Protein AF-A0A4Y2QDZ5-F1 (afdb_monomer)

Nearest PDB structures (foldseek):
  8p2d-assembly1_B  TM=3.652E-01  e=9.705E+00  Segatella copri
  7xkg-assembly2_D  TM=2.250E-01  e=6.523E+00  Roseiflexus castenholzii DSM 13941

Structure (mmCIF, N/CA/C/O backbone):
data_AF-A0A4Y2QDZ5-F1
#
_entry.id   AF-A0A4Y2QDZ5-F1
#
loop_
_atom_site.group_PDB
_atom_site.id
_atom_site.type_symbol
_atom_site.label_atom_id
_atom_site.label_alt_id
_atom_site.label_comp_id
_atom_site.label_asym_id
_atom_site.label_entity_id
_atom_site.label_seq_id
_atom_site.pdbx_PDB_ins_code
_atom_site.Cartn_x
_atom_site.Cartn_y
_atom_site.Cartn_z
_atom_site.occupancy
_atom_site.B_iso_or_equiv
_atom_site.auth_seq_id
_atom_site.auth_comp_id
_atom_site.auth_asym_id
_atom_site.auth_atom_id
_atom_site.pdbx_PDB_model_num
ATOM 1 N N . VAL A 1 1 ? -7.523 -2.047 4.545 1.00 93.38 1 VAL A N 1
ATOM 2 C CA . VAL A 1 1 ? -6.115 -2.295 4.142 1.00 93.38 1 VAL A CA 1
ATOM 3 C C . VAL A 1 1 ? -5.297 -1.047 4.424 1.00 93.38 1 VAL A C 1
ATOM 5 O O . VAL A 1 1 ? -5.793 0.049 4.174 1.00 93.38 1 VAL A O 1
ATOM 8 N N . VAL A 1 2 ? -4.091 -1.194 4.970 1.00 94.00 2 VAL A N 1
ATOM 9 C CA . VAL A 1 2 ? -3.155 -0.083 5.196 1.00 94.00 2 VAL A CA 1
ATOM 10 C C . VAL A 1 2 ? -1.865 -0.399 4.446 1.00 94.00 2 VAL A C 1
ATOM 12 O O . VAL A 1 2 ? -1.368 -1.513 4.558 1.00 94.00 2 VAL A O 1
ATOM 15 N N . PHE A 1 3 ? -1.373 0.549 3.652 1.00 93.50 3 PHE A N 1
ATOM 16 C CA . PHE A 1 3 ? -0.113 0.422 2.919 1.00 93.50 3 PHE A CA 1
ATOM 17 C C . PHE A 1 3 ? 0.989 1.271 3.548 1.00 93.50 3 PHE A C 1
ATOM 19 O O . PHE A 1 3 ? 0.711 2.347 4.083 1.00 93.50 3 PHE A O 1
ATOM 26 N N . ASP A 1 4 ? 2.233 0.827 3.388 1.00 89.81 4 ASP A N 1
ATOM 27 C CA . ASP A 1 4 ? 3.414 1.649 3.638 1.00 89.81 4 ASP A CA 1
ATOM 28 C C . ASP A 1 4 ? 3.479 2.865 2.710 1.00 89.81 4 ASP A C 1
ATOM 30 O O . ASP A 1 4 ? 2.911 2.905 1.606 1.00 89.81 4 ASP A O 1
ATOM 34 N N . GLY A 1 5 ? 4.232 3.857 3.166 1.00 89.12 5 GLY A N 1
ATOM 35 C CA . GLY A 1 5 ? 4.526 5.060 2.414 1.00 89.12 5 GLY A CA 1
ATOM 36 C C . GLY A 1 5 ? 5.911 5.047 1.780 1.00 89.12 5 GLY A C 1
ATOM 37 O O . GLY A 1 5 ? 6.875 4.473 2.291 1.00 89.12 5 GLY A O 1
ATOM 38 N N . TYR A 1 6 ? 6.022 5.743 0.654 1.00 84.19 6 TYR A N 1
ATOM 39 C CA . TYR A 1 6 ? 7.280 5.958 -0.060 1.00 84.19 6 TYR A CA 1
ATOM 40 C C . TYR A 1 6 ? 7.447 7.460 -0.294 1.00 84.19 6 TYR A C 1
ATOM 42 O O . TYR A 1 6 ? 7.170 7.937 -1.395 1.00 84.19 6 TYR A O 1
ATOM 50 N N . PRO A 1 7 ? 7.822 8.221 0.752 1.00 81.12 7 PRO A N 1
ATOM 51 C CA . PRO A 1 7 ? 7.971 9.659 0.632 1.00 81.12 7 PRO A CA 1
ATOM 52 C C . PRO A 1 7 ? 9.153 9.961 -0.291 1.00 81.12 7 PR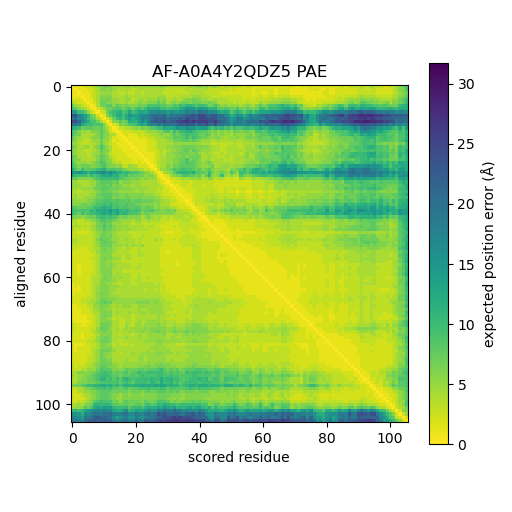O A C 1
ATOM 54 O O . PRO A 1 7 ? 10.188 9.299 -0.224 1.00 81.12 7 PRO A O 1
ATOM 57 N N . SER A 1 8 ? 8.988 10.947 -1.170 1.00 70.44 8 SER A N 1
ATOM 58 C CA . SER A 1 8 ? 10.025 11.370 -2.121 1.00 70.44 8 SER A CA 1
ATOM 59 C C . SER A 1 8 ? 11.149 12.179 -1.467 1.00 70.44 8 SER A C 1
ATOM 61 O O . SER A 1 8 ? 12.209 12.358 -2.058 1.00 70.44 8 SER A O 1
ATOM 63 N N . ASP A 1 9 ? 10.903 12.698 -0.266 1.00 65.06 9 ASP A N 1
ATOM 64 C CA . ASP A 1 9 ? 11.669 13.732 0.430 1.00 65.06 9 ASP A CA 1
ATOM 65 C C . ASP A 1 9 ? 12.232 13.257 1.779 1.00 65.06 9 ASP A C 1
ATOM 67 O O . ASP A 1 9 ? 12.464 14.056 2.689 1.00 65.06 9 ASP A O 1
ATOM 71 N N . VAL A 1 10 ? 12.502 11.957 1.929 1.00 56.69 10 VAL A N 1
ATOM 72 C CA . VAL A 1 10 ? 13.183 11.456 3.129 1.00 56.69 10 VAL A CA 1
ATOM 73 C C . VAL A 1 10 ? 14.612 11.994 3.159 1.00 56.69 10 VAL A C 1
ATOM 75 O O . VAL A 1 10 ? 15.511 11.474 2.500 1.00 56.69 10 VAL A O 1
ATOM 78 N N . ASN A 1 11 ? 14.823 13.043 3.959 1.00 56.88 11 ASN A N 1
ATOM 79 C CA . ASN A 1 11 ? 16.131 13.450 4.468 1.00 56.88 11 ASN A CA 1
ATOM 80 C C . ASN A 1 11 ? 16.813 12.199 5.046 1.00 56.88 11 ASN A C 1
ATOM 82 O O . ASN A 1 11 ? 16.472 11.750 6.138 1.00 56.88 11 ASN A O 1
ATOM 86 N N . GLY A 1 12 ? 17.711 11.598 4.261 1.00 59.34 12 GLY A N 1
ATOM 87 C CA . GLY A 1 12 ? 18.130 10.197 4.363 1.00 59.34 12 GLY A CA 1
ATOM 88 C C . GLY A 1 12 ? 18.825 9.801 5.664 1.00 59.34 12 GLY A C 1
ATOM 89 O O . GLY A 1 12 ? 20.047 9.661 5.698 1.00 59.34 12 GLY A O 1
ATOM 90 N N . LYS A 1 13 ? 18.050 9.598 6.735 1.00 64.00 13 LYS A N 1
ATOM 91 C CA . LYS A 1 13 ? 18.516 9.089 8.034 1.00 64.00 13 LYS A CA 1
ATOM 92 C C . LYS A 1 13 ? 17.504 8.153 8.716 1.00 64.00 13 LYS A C 1
ATOM 94 O O . LYS A 1 13 ? 17.444 8.125 9.940 1.00 64.00 13 LYS A O 1
ATOM 99 N N . SER A 1 14 ? 16.715 7.381 7.962 1.00 75.75 14 SER A N 1
ATOM 100 C CA . SER A 1 14 ? 15.926 6.272 8.536 1.00 75.75 14 SER A CA 1
ATOM 101 C C . SER A 1 14 ? 16.563 4.921 8.199 1.00 75.75 14 SER A C 1
ATOM 103 O O . SER A 1 14 ? 17.177 4.754 7.139 1.00 75.75 14 SER A O 1
ATOM 105 N N . THR A 1 15 ? 16.396 3.925 9.069 1.00 77.44 15 THR A N 1
ATOM 106 C CA . THR A 1 15 ? 16.815 2.538 8.790 1.00 77.44 15 THR A CA 1
ATOM 107 C C . THR A 1 15 ? 16.134 1.986 7.533 1.00 77.44 15 THR A C 1
ATOM 109 O O . THR A 1 15 ? 16.759 1.267 6.754 1.00 77.44 15 THR A O 1
ATOM 112 N N . LYS A 1 16 ? 14.887 2.400 7.268 1.00 78.38 16 LYS A N 1
ATOM 113 C CA . LYS A 1 16 ? 14.120 2.036 6.068 1.00 78.38 16 LYS A CA 1
ATOM 114 C C . LYS A 1 16 ? 14.739 2.640 4.805 1.00 78.38 16 LYS A C 1
ATOM 116 O O . LYS A 1 16 ? 14.850 1.941 3.802 1.00 78.38 16 LYS A O 1
ATOM 121 N N . SER A 1 17 ? 15.203 3.892 4.844 1.00 79.56 17 SER A N 1
ATOM 122 C CA . SER A 1 17 ? 15.887 4.525 3.706 1.00 79.56 17 SER A CA 1
ATOM 123 C C . SER A 1 17 ? 17.202 3.815 3.350 1.00 79.56 17 SER A C 1
ATOM 125 O O . SER A 1 17 ? 17.454 3.536 2.178 1.00 79.56 17 SER A O 1
ATOM 127 N N . ALA A 1 18 ? 17.990 3.412 4.355 1.00 82.69 18 ALA A N 1
ATOM 128 C CA . ALA A 1 18 ? 19.205 2.624 4.146 1.00 82.69 18 ALA A CA 1
ATOM 129 C C . ALA A 1 18 ? 18.897 1.247 3.531 1.00 82.69 18 ALA A C 1
ATOM 131 O O . ALA A 1 18 ? 19.557 0.823 2.580 1.00 82.69 18 ALA A O 1
ATOM 132 N N . GLU A 1 19 ? 17.856 0.570 4.020 1.00 82.62 19 GLU A N 1
ATOM 133 C CA . GLU A 1 19 ? 17.415 -0.721 3.486 1.00 82.62 19 GLU A CA 1
ATOM 134 C C . GLU A 1 19 ? 16.879 -0.609 2.048 1.00 82.62 19 GLU A C 1
ATOM 136 O O . GLU A 1 19 ? 17.147 -1.480 1.217 1.00 82.62 19 GLU A O 1
ATOM 141 N N . ARG A 1 20 ? 16.178 0.482 1.708 1.00 80.31 20 ARG A N 1
ATOM 142 C CA . ARG A 1 20 ? 15.728 0.765 0.332 1.00 80.31 20 ARG A CA 1
ATOM 143 C C . ARG A 1 20 ? 16.912 0.918 -0.617 1.00 80.31 20 ARG A C 1
ATOM 145 O O . ARG A 1 20 ? 16.929 0.253 -1.650 1.00 80.31 20 ARG A O 1
ATOM 152 N N . ILE A 1 21 ? 17.923 1.702 -0.237 1.00 81.50 21 ILE A N 1
ATOM 153 C CA . ILE A 1 21 ? 19.157 1.869 -1.024 1.00 81.50 21 ILE A CA 1
ATOM 154 C C . ILE A 1 21 ? 19.871 0.525 -1.192 1.00 81.50 21 ILE A C 1
ATOM 156 O O . ILE A 1 21 ? 20.272 0.171 -2.301 1.00 81.50 21 ILE A O 1
ATOM 160 N N . ARG A 1 22 ? 19.988 -0.265 -0.117 1.00 85.00 22 ARG A N 1
ATOM 161 C CA . ARG A 1 22 ? 20.603 -1.598 -0.175 1.00 85.00 22 ARG A CA 1
ATOM 162 C C . ARG A 1 22 ? 19.889 -2.506 -1.181 1.00 85.00 22 ARG A C 1
ATOM 164 O O . ARG A 1 22 ? 20.559 -3.149 -1.985 1.00 85.00 22 ARG A O 1
ATOM 171 N N . ARG A 1 23 ? 18.551 -2.549 -1.163 1.00 80.75 23 ARG A N 1
ATOM 172 C CA . ARG A 1 23 ? 17.751 -3.359 -2.104 1.00 80.75 23 ARG A CA 1
ATOM 173 C C . ARG A 1 23 ? 17.828 -2.844 -3.538 1.00 80.75 23 ARG A C 1
ATOM 175 O O . ARG A 1 23 ? 17.971 -3.659 -4.442 1.00 80.75 23 ARG A O 1
ATOM 182 N N . ALA A 1 24 ? 17.779 -1.529 -3.740 1.00 78.38 24 ALA A N 1
ATOM 183 C CA . ALA A 1 24 ? 17.913 -0.919 -5.062 1.00 78.38 24 ALA A CA 1
ATOM 184 C C . ALA A 1 24 ? 19.293 -1.196 -5.687 1.00 78.38 24 ALA A C 1
ATOM 186 O O . ALA A 1 24 ? 19.392 -1.432 -6.885 1.00 78.38 24 ALA A O 1
ATOM 187 N N . ASN A 1 25 ? 20.353 -1.236 -4.873 1.00 81.94 25 ASN A N 1
ATOM 188 C CA . ASN A 1 25 ? 21.692 -1.611 -5.335 1.00 81.94 25 ASN A CA 1
ATOM 189 C C . ASN A 1 25 ? 21.835 -3.119 -5.589 1.00 81.94 25 ASN A C 1
ATOM 191 O O . ASN A 1 25 ? 22.615 -3.523 -6.448 1.00 81.94 25 ASN A O 1
ATOM 195 N N . LEU A 1 26 ? 21.111 -3.956 -4.838 1.00 83.56 26 LEU A N 1
ATOM 196 C CA . LEU A 1 26 ? 21.143 -5.412 -5.003 1.00 83.56 26 LEU A CA 1
ATOM 197 C C . LEU A 1 26 ? 20.399 -5.866 -6.265 1.00 83.56 26 LEU A C 1
ATOM 199 O O . LEU A 1 26 ? 20.822 -6.811 -6.927 1.00 83.56 26 LEU A O 1
ATOM 203 N N . TYR A 1 27 ? 19.300 -5.193 -6.597 1.00 78.38 27 TYR A N 1
ATOM 204 C CA . TYR A 1 27 ? 18.439 -5.536 -7.719 1.00 78.38 27 TYR A CA 1
ATOM 205 C C . TYR A 1 27 ? 18.399 -4.384 -8.724 1.00 78.38 27 TYR A C 1
ATOM 207 O O . TYR A 1 27 ? 17.737 -3.372 -8.502 1.00 78.38 27 TYR A O 1
ATOM 215 N N . SER A 1 28 ? 19.064 -4.559 -9.870 1.00 74.44 28 SER A N 1
ATOM 216 C CA . SER A 1 28 ? 18.886 -3.651 -11.004 1.00 74.44 28 SER A CA 1
ATOM 217 C C . SER A 1 28 ? 17.484 -3.846 -11.580 1.00 74.44 28 SER A C 1
ATOM 219 O O . SER A 1 28 ? 17.149 -4.924 -12.071 1.00 74.44 28 SER A O 1
ATOM 221 N N . SER A 1 29 ? 16.651 -2.814 -11.480 1.00 77.94 29 SER A N 1
ATOM 222 C CA . SER A 1 29 ? 15.275 -2.832 -11.964 1.00 77.94 29 SER A CA 1
ATOM 223 C C . SER A 1 29 ? 14.945 -1.509 -12.635 1.00 77.94 29 SER A C 1
ATOM 225 O O . SER A 1 29 ? 15.301 -0.438 -12.140 1.00 77.94 29 SER A O 1
ATOM 227 N N . HIS A 1 30 ? 14.287 -1.597 -13.786 1.00 84.81 30 HIS A N 1
ATOM 228 C CA . HIS A 1 30 ? 13.860 -0.433 -14.549 1.00 84.81 30 HIS A CA 1
ATOM 229 C C . HIS A 1 30 ? 12.523 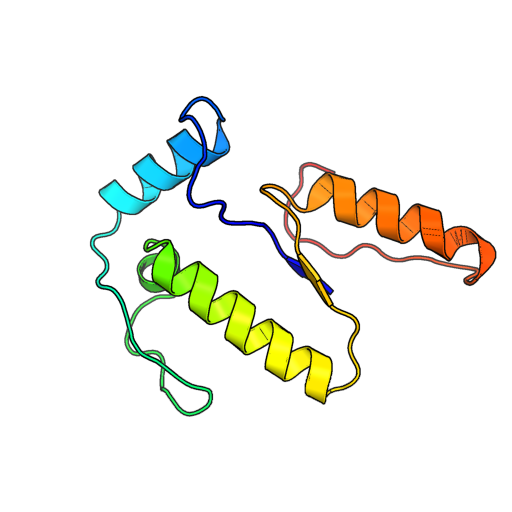0.082 -14.012 1.00 84.81 30 HIS A C 1
ATOM 231 O O . HIS A 1 30 ? 11.755 -0.653 -13.386 1.00 84.81 30 HIS A O 1
ATOM 237 N N . GLU A 1 31 ? 12.217 1.351 -14.280 1.00 89.62 31 GLU A N 1
ATOM 238 C CA . GLU A 1 31 ? 10.841 1.808 -14.125 1.00 89.62 31 GLU A CA 1
ATOM 239 C C . GLU A 1 31 ? 9.952 1.046 -15.111 1.00 89.62 31 GLU A C 1
ATOM 241 O O . GLU A 1 31 ? 10.244 0.999 -16.306 1.00 89.62 31 GLU A O 1
ATOM 246 N N . ILE A 1 32 ? 8.866 0.465 -14.608 1.00 89.62 32 ILE A N 1
ATOM 247 C CA . ILE A 1 32 ? 7.924 -0.311 -15.412 1.00 89.62 32 ILE A CA 1
ATOM 248 C C . ILE A 1 32 ? 6.605 0.443 -15.471 1.00 89.62 32 ILE A C 1
ATOM 250 O O . ILE A 1 32 ? 6.050 0.858 -14.451 1.00 89.62 32 ILE A O 1
ATOM 254 N N . ILE A 1 33 ? 6.090 0.601 -16.686 1.00 91.69 33 ILE A N 1
ATOM 255 C CA . ILE A 1 33 ? 4.747 1.115 -16.931 1.00 91.69 33 ILE A CA 1
ATOM 256 C C . ILE A 1 33 ? 3.821 -0.085 -17.091 1.00 91.69 33 ILE A C 1
ATOM 258 O O . ILE A 1 33 ? 4.001 -0.892 -17.996 1.00 91.69 33 ILE A O 1
ATOM 262 N N . PHE A 1 34 ? 2.846 -0.208 -16.198 1.00 92.25 34 PHE A N 1
ATOM 263 C CA . PHE A 1 34 ? 1.921 -1.336 -16.148 1.00 92.25 34 PHE A CA 1
ATOM 264 C C . PHE A 1 34 ? 0.510 -0.866 -15.787 1.00 92.25 34 PHE A C 1
ATOM 266 O O . PHE A 1 34 ? 0.293 0.262 -15.334 1.00 92.25 34 PHE A O 1
ATOM 273 N N . ASN A 1 35 ? -0.451 -1.754 -15.999 1.00 92.44 35 ASN A N 1
ATOM 274 C CA . ASN A 1 35 ? -1.857 -1.599 -15.649 1.00 92.44 35 ASN A CA 1
ATOM 275 C C . ASN A 1 35 ? -2.435 -2.941 -15.160 1.00 92.44 35 ASN A C 1
ATOM 277 O O . ASN A 1 35 ? -1.708 -3.922 -15.027 1.00 92.44 35 ASN A O 1
ATOM 281 N N . GLU A 1 36 ? -3.748 -2.990 -14.922 1.00 88.81 36 GLU A N 1
ATOM 282 C CA . GLU A 1 36 ? -4.455 -4.182 -14.418 1.00 88.81 36 GLU A CA 1
ATOM 283 C C . GLU A 1 36 ? -4.327 -5.421 -15.325 1.00 88.81 36 GLU A C 1
ATOM 285 O O . GLU A 1 36 ? -4.458 -6.540 -14.843 1.00 88.81 36 GLU A O 1
ATOM 290 N N . ALA A 1 37 ? -4.065 -5.239 -16.624 1.0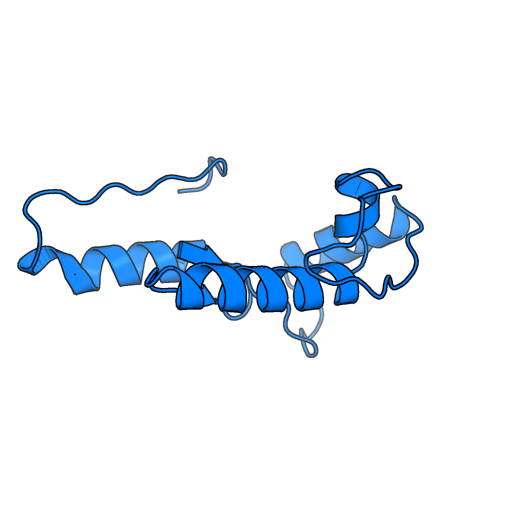0 91.69 37 ALA A N 1
ATOM 291 C CA . ALA A 1 37 ? -3.949 -6.322 -17.602 1.00 91.69 37 ALA A CA 1
ATOM 292 C C . ALA A 1 37 ? -2.494 -6.725 -17.902 1.00 91.69 37 ALA A C 1
ATOM 294 O O . ALA A 1 37 ? -2.255 -7.608 -18.724 1.00 91.69 37 ALA A O 1
ATOM 295 N N . THR A 1 38 ? -1.512 -6.063 -17.286 1.00 91.88 38 THR A N 1
ATOM 296 C CA . THR A 1 38 ? -0.096 -6.352 -17.538 1.00 91.88 38 THR A CA 1
ATOM 297 C C . THR A 1 38 ? 0.297 -7.670 -16.873 1.00 91.88 38 THR A C 1
ATOM 299 O O . THR A 1 38 ? 0.120 -7.836 -15.668 1.00 91.88 38 THR A O 1
ATOM 302 N N . CYS A 1 39 ? 0.852 -8.600 -17.651 1.00 86.06 39 CYS A N 1
ATOM 303 C CA . CYS A 1 39 ? 1.421 -9.835 -17.119 1.00 86.06 39 CYS A CA 1
ATOM 304 C C . CYS A 1 39 ? 2.787 -9.544 -16.478 1.00 86.06 39 CYS A C 1
ATOM 306 O O . CYS A 1 39 ? 3.594 -8.807 -17.045 1.00 86.06 39 CYS A O 1
ATOM 308 N N . ALA A 1 40 ? 3.052 -10.106 -15.298 1.00 82.19 40 ALA A N 1
ATOM 309 C CA . ALA A 1 40 ? 4.335 -9.934 -14.627 1.00 82.19 40 ALA A CA 1
ATOM 310 C C . ALA A 1 40 ? 5.403 -10.825 -15.285 1.00 82.19 40 ALA A C 1
ATOM 312 O O . ALA A 1 40 ? 5.400 -12.039 -15.105 1.00 82.19 40 ALA A O 1
ATOM 313 N N . GLU A 1 41 ? 6.317 -10.218 -16.042 1.00 87.31 41 GLU A N 1
ATOM 314 C CA . GLU A 1 41 ? 7.436 -10.923 -16.697 1.00 87.31 41 GLU A CA 1
ATOM 315 C C . GLU A 1 41 ? 8.708 -10.977 -15.837 1.00 87.31 41 GLU A C 1
ATOM 317 O O . GLU A 1 41 ? 9.656 -11.689 -16.163 1.00 87.31 41 GLU A O 1
ATOM 322 N N . ILE A 1 42 ? 8.736 -10.225 -14.736 1.00 88.62 42 ILE A N 1
ATOM 323 C CA . ILE A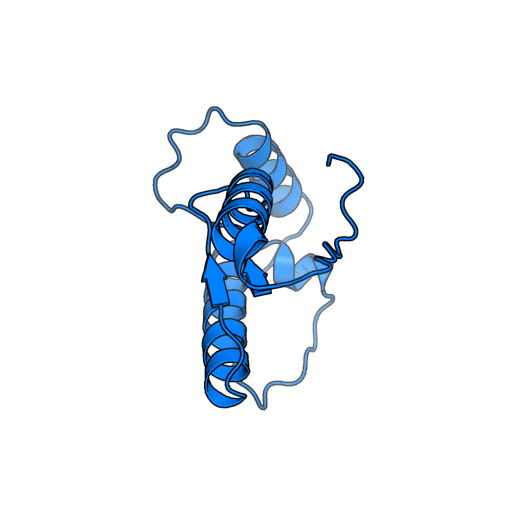 1 42 ? 9.872 -10.146 -13.816 1.00 88.62 42 ILE A CA 1
ATOM 324 C C . ILE A 1 42 ? 9.486 -10.643 -12.427 1.00 88.62 42 ILE A C 1
ATOM 326 O O . ILE A 1 42 ? 8.305 -10.676 -12.073 1.00 88.62 42 ILE A O 1
ATOM 330 N N . SER A 1 43 ? 10.487 -11.003 -11.621 1.00 89.62 43 SER A N 1
ATOM 331 C CA . SER A 1 43 ? 10.229 -11.457 -10.255 1.00 89.62 43 SER A CA 1
ATOM 332 C C . SER A 1 43 ? 9.666 -10.327 -9.387 1.00 89.62 43 SER A C 1
ATOM 334 O O . SER A 1 43 ? 9.915 -9.138 -9.624 1.00 89.62 43 SER A O 1
ATOM 336 N N . GLN A 1 44 ? 8.927 -10.700 -8.341 1.00 88.50 44 GLN A N 1
ATOM 337 C CA . GLN A 1 44 ? 8.383 -9.749 -7.374 1.00 88.50 44 GLN A CA 1
ATOM 338 C C . GLN A 1 44 ? 9.494 -8.914 -6.721 1.00 88.50 44 GLN A C 1
ATOM 340 O O . GLN A 1 44 ? 9.333 -7.708 -6.545 1.00 88.50 44 GLN A O 1
ATOM 345 N N . GLU A 1 45 ? 10.633 -9.524 -6.395 1.00 87.81 45 GLU A N 1
ATOM 346 C CA . GLU A 1 45 ? 11.777 -8.859 -5.762 1.00 87.81 45 GLU A CA 1
ATOM 347 C C . GLU A 1 45 ? 12.380 -7.802 -6.684 1.00 87.81 45 GLU A C 1
ATOM 349 O O . GLU A 1 45 ? 12.651 -6.688 -6.238 1.00 87.81 45 GLU A O 1
ATOM 354 N N . GLN A 1 46 ? 12.540 -8.122 -7.973 1.00 88.50 46 GLN A N 1
ATOM 355 C CA . GLN A 1 46 ? 13.026 -7.170 -8.970 1.00 88.50 46 GLN A CA 1
ATOM 356 C C . GLN A 1 46 ? 12.024 -6.034 -9.177 1.00 88.50 46 GLN A C 1
ATOM 358 O O . GLN A 1 46 ? 12.404 -4.863 -9.203 1.00 88.50 46 GLN A O 1
ATOM 363 N N . PHE A 1 47 ?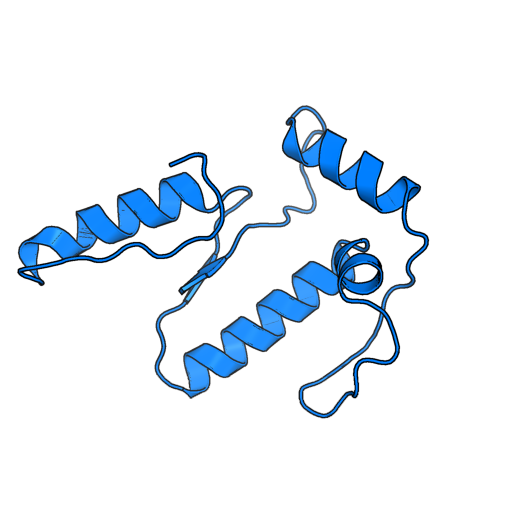 10.732 -6.343 -9.280 1.00 90.06 47 PHE A N 1
ATOM 364 C CA . PHE A 1 47 ? 9.697 -5.330 -9.468 1.00 90.06 47 PHE A CA 1
ATOM 365 C C . PHE A 1 47 ? 9.634 -4.364 -8.279 1.00 90.06 47 PHE A C 1
ATOM 367 O O . PHE A 1 47 ? 9.686 -3.144 -8.452 1.00 90.06 47 PHE A O 1
ATOM 374 N N . LEU A 1 48 ? 9.605 -4.921 -7.066 1.00 88.50 48 LEU A N 1
ATOM 375 C CA . LEU A 1 48 ? 9.587 -4.192 -5.802 1.00 88.50 48 LEU A CA 1
ATOM 376 C C . LEU A 1 48 ? 10.982 -3.711 -5.372 1.00 88.50 48 LEU A C 1
ATOM 378 O O . LEU A 1 48 ? 11.141 -3.259 -4.245 1.00 88.50 48 LEU A O 1
ATOM 382 N N . ALA A 1 49 ? 12.017 -3.776 -6.202 1.00 87.00 49 ALA A N 1
ATOM 383 C CA . ALA A 1 49 ? 13.277 -3.103 -5.890 1.00 87.00 49 ALA A CA 1
ATOM 384 C C . ALA A 1 49 ? 13.219 -1.609 -6.229 1.00 87.00 49 ALA A C 1
ATOM 386 O O . ALA A 1 49 ? 13.839 -0.792 -5.549 1.00 87.00 49 ALA A O 1
ATOM 387 N N . HIS A 1 50 ? 12.441 -1.243 -7.252 1.00 86.88 50 HIS A N 1
ATOM 388 C CA . HIS A 1 50 ? 12.378 0.119 -7.769 1.00 86.88 50 HIS A CA 1
ATOM 389 C C . HIS A 1 50 ? 11.252 0.924 -7.101 1.00 86.88 50 HIS A C 1
ATOM 391 O O . HIS A 1 50 ? 10.078 0.554 -7.164 1.00 86.88 50 HIS A O 1
ATOM 397 N N . GLU A 1 51 ? 11.584 2.062 -6.486 1.00 86.12 51 GLU A N 1
ATOM 398 C CA . GLU A 1 51 ? 10.626 2.848 -5.690 1.00 86.12 51 GLU A CA 1
ATOM 399 C C . GLU A 1 51 ? 9.421 3.334 -6.500 1.00 86.12 51 GLU A C 1
ATOM 401 O O . GLU A 1 51 ? 8.283 3.209 -6.047 1.00 86.12 51 GLU A O 1
ATOM 406 N N . ARG A 1 52 ? 9.631 3.807 -7.737 1.00 88.38 52 ARG A N 1
ATOM 407 C CA . ARG A 1 52 ? 8.513 4.261 -8.585 1.00 88.38 52 ARG A CA 1
ATOM 408 C C . ARG A 1 52 ? 7.571 3.120 -8.963 1.00 88.38 52 ARG A C 1
ATOM 410 O O . ARG A 1 52 ? 6.376 3.359 -9.115 1.00 88.38 52 ARG A O 1
ATOM 417 N N . ASN A 1 53 ? 8.076 1.889 -9.059 1.00 90.50 53 ASN A N 1
ATOM 418 C CA . ASN A 1 53 ? 7.233 0.727 -9.347 1.00 90.50 53 ASN A CA 1
ATOM 419 C C . ASN A 1 53 ? 6.344 0.426 -8.139 1.00 90.50 53 ASN A C 1
ATOM 421 O O . ASN A 1 53 ? 5.144 0.232 -8.307 1.00 90.50 53 ASN A O 1
ATOM 425 N N . LYS A 1 54 ? 6.898 0.495 -6.920 1.00 89.62 54 LYS A N 1
ATOM 426 C CA . LYS A 1 54 ? 6.123 0.340 -5.680 1.00 89.62 54 LYS A CA 1
ATOM 427 C C . LYS A 1 54 ? 5.028 1.387 -5.536 1.00 89.62 54 LYS A C 1
ATOM 429 O O . LYS A 1 54 ? 3.895 1.025 -5.237 1.00 89.62 54 LYS A O 1
ATOM 434 N N . VAL A 1 55 ? 5.350 2.663 -5.769 1.00 91.38 55 VAL A N 1
ATOM 435 C CA . VAL A 1 55 ? 4.373 3.763 -5.686 1.00 91.38 55 VAL A CA 1
ATOM 436 C C . VAL A 1 55 ? 3.228 3.526 -6.668 1.00 91.38 55 VAL A C 1
ATOM 438 O O . VAL A 1 55 ? 2.071 3.462 -6.256 1.00 91.38 55 VAL A O 1
ATOM 441 N N . ARG A 1 56 ? 3.547 3.282 -7.948 1.00 92.94 56 ARG A N 1
ATOM 442 C CA . ARG A 1 56 ? 2.542 2.973 -8.978 1.00 92.94 56 ARG A CA 1
ATOM 443 C C . ARG A 1 56 ? 1.711 1.740 -8.619 1.00 92.94 56 ARG A C 1
ATOM 445 O O . ARG A 1 56 ? 0.517 1.702 -8.904 1.00 92.94 56 ARG A O 1
ATOM 452 N N . PHE A 1 57 ? 2.331 0.735 -8.004 1.00 93.62 57 PHE A N 1
ATOM 453 C CA . PHE A 1 57 ? 1.665 -0.514 -7.649 1.00 93.62 57 PHE A CA 1
ATOM 454 C C . PHE A 1 57 ? 0.681 -0.314 -6.501 1.00 93.62 57 PHE A C 1
ATOM 456 O O . PHE A 1 57 ? -0.456 -0.771 -6.587 1.00 93.62 57 PHE A O 1
ATOM 463 N N . ILE A 1 58 ? 1.073 0.441 -5.472 1.00 94.19 58 ILE A N 1
ATOM 464 C CA . ILE A 1 58 ? 0.178 0.814 -4.374 1.00 94.19 58 ILE A CA 1
ATOM 465 C C . ILE A 1 58 ? -0.978 1.666 -4.892 1.00 94.19 58 ILE A C 1
ATOM 467 O O . ILE A 1 58 ? -2.121 1.409 -4.522 1.00 94.19 58 ILE A O 1
ATOM 471 N N . ASP A 1 59 ? -0.722 2.623 -5.785 1.00 94.62 59 ASP A N 1
ATOM 472 C CA . ASP A 1 59 ? -1.785 3.429 -6.394 1.00 94.62 59 ASP A CA 1
ATOM 473 C C . ASP A 1 59 ? -2.784 2.570 -7.178 1.00 94.62 59 ASP A C 1
ATOM 475 O O . ASP A 1 59 ? -3.998 2.783 -7.086 1.00 94.62 59 ASP A O 1
ATOM 479 N N . LEU A 1 60 ? -2.287 1.587 -7.934 1.00 95.44 60 LEU A N 1
ATOM 480 C CA . LEU A 1 60 ? -3.122 0.640 -8.668 1.00 95.44 60 LEU A CA 1
ATOM 481 C C . LEU A 1 60 ? -3.965 -0.213 -7.711 1.00 95.44 60 LEU A C 1
ATOM 483 O O . LEU A 1 60 ? -5.189 -0.263 -7.844 1.00 95.44 60 LEU A O 1
ATOM 487 N N . LEU A 1 61 ? -3.334 -0.829 -6.707 1.00 95.19 61 LEU A N 1
ATOM 488 C CA . LEU A 1 61 ? -4.016 -1.659 -5.711 1.00 95.19 61 LEU A CA 1
ATOM 489 C C . LEU A 1 61 ? -5.034 -0.863 -4.897 1.00 95.19 61 LEU A C 1
ATOM 491 O O . LEU A 1 61 ? -6.131 -1.351 -4.635 1.00 95.19 61 LEU A O 1
ATOM 495 N N . LYS A 1 62 ? -4.708 0.375 -4.520 1.00 95.75 62 LYS A N 1
ATOM 496 C CA . LYS A 1 62 ? -5.616 1.270 -3.804 1.00 95.75 62 LYS A CA 1
ATOM 497 C C . LYS A 1 62 ? -6.883 1.515 -4.612 1.00 95.75 62 LYS A C 1
ATOM 499 O O . LYS A 1 62 ? -7.972 1.326 -4.076 1.00 95.75 62 LYS A O 1
ATOM 504 N N . LYS A 1 63 ? -6.752 1.861 -5.897 1.00 96.12 63 LYS A N 1
ATOM 505 C CA . LYS A 1 63 ? -7.902 2.051 -6.796 1.00 96.12 63 LYS A CA 1
ATOM 506 C C . LYS A 1 63 ? -8.725 0.772 -6.933 1.00 96.12 63 LYS A C 1
ATOM 508 O O . LYS A 1 63 ? -9.949 0.826 -6.832 1.00 96.12 63 LYS A O 1
ATOM 513 N N . PHE A 1 64 ? -8.061 -0.368 -7.114 1.00 95.94 64 PHE A N 1
ATOM 514 C CA . PHE A 1 64 ? -8.717 -1.668 -7.237 1.00 95.94 64 PHE A CA 1
ATOM 515 C C . PHE A 1 64 ? -9.526 -2.030 -5.979 1.00 95.94 64 PHE A C 1
ATOM 517 O O . PHE A 1 64 ? -10.712 -2.345 -6.065 1.00 95.94 64 PHE A O 1
ATOM 524 N N . LEU A 1 65 ? -8.917 -1.908 -4.798 1.00 97.00 65 LEU A N 1
ATOM 525 C CA . LEU A 1 65 ? -9.557 -2.185 -3.509 1.00 97.00 65 LEU A CA 1
ATOM 526 C C . LEU A 1 65 ? -10.711 -1.221 -3.220 1.00 97.00 65 LEU A C 1
ATOM 528 O O . LEU A 1 65 ? -11.784 -1.651 -2.802 1.00 97.00 65 LEU A O 1
ATOM 532 N N . GLN A 1 66 ? -10.527 0.070 -3.493 1.00 97.00 66 GLN A N 1
ATOM 533 C CA . GLN A 1 66 ? -11.583 1.069 -3.323 1.00 97.00 66 GLN A CA 1
ATOM 534 C C . GLN A 1 66 ? -12.780 0.793 -4.238 1.00 97.00 66 GLN A C 1
ATOM 536 O O . GLN A 1 66 ? -13.921 0.911 -3.797 1.00 97.00 66 GLN A O 1
ATOM 541 N N . LYS A 1 67 ? -12.544 0.354 -5.482 1.00 96.94 67 LYS A N 1
ATOM 542 C CA . LYS A 1 67 ? -13.605 -0.084 -6.405 1.00 96.94 67 LYS A CA 1
ATOM 543 C C . LYS A 1 67 ? -14.359 -1.315 -5.886 1.00 96.94 67 LYS A C 1
ATOM 545 O O . LYS A 1 67 ? -15.543 -1.466 -6.171 1.00 96.94 67 LYS A O 1
ATOM 550 N N . ALA A 1 68 ? -13.699 -2.160 -5.098 1.00 97.31 68 ALA A N 1
ATOM 551 C CA . ALA A 1 68 ? -14.307 -3.283 -4.388 1.00 97.31 68 ALA A CA 1
ATOM 552 C C . ALA A 1 68 ? -14.932 -2.893 -3.028 1.00 97.31 68 ALA A C 1
ATOM 554 O O . ALA A 1 68 ? -15.252 -3.773 -2.232 1.00 97.31 68 ALA A O 1
ATOM 555 N N . ASN A 1 69 ? -15.114 -1.594 -2.747 1.00 97.38 69 ASN A N 1
ATOM 556 C CA . ASN A 1 69 ? -15.628 -1.049 -1.482 1.00 97.38 69 ASN A CA 1
ATOM 557 C C . ASN A 1 69 ? -14.769 -1.372 -0.245 1.00 97.38 69 ASN A C 1
ATOM 559 O O . ASN A 1 69 ? -15.258 -1.355 0.884 1.00 97.38 69 ASN A O 1
ATOM 563 N N . VAL A 1 70 ? -13.475 -1.636 -0.434 1.00 96.81 70 VAL A N 1
ATOM 564 C CA . VAL A 1 70 ? -12.527 -1.826 0.668 1.00 96.81 70 VAL A CA 1
ATOM 565 C C . VAL A 1 70 ? -11.909 -0.484 1.056 1.00 96.81 70 VAL A C 1
ATOM 567 O O . VAL A 1 70 ? -11.325 0.217 0.228 1.00 96.81 70 VAL A O 1
ATOM 570 N N . THR A 1 71 ? -11.969 -0.140 2.344 1.00 95.62 71 THR A N 1
ATOM 571 C CA . THR A 1 71 ? -11.301 1.055 2.878 1.00 95.62 71 THR A CA 1
ATOM 572 C C . THR A 1 71 ? -9.783 0.884 2.850 1.00 95.62 71 THR A C 1
ATOM 574 O O . THR A 1 71 ? -9.228 -0.064 3.423 1.00 95.62 71 THR A O 1
ATOM 577 N N . VAL A 1 72 ? -9.102 1.839 2.215 1.00 96.25 72 VAL A N 1
ATOM 578 C CA . VAL A 1 72 ? -7.642 1.877 2.095 1.00 96.25 72 VAL A CA 1
ATOM 579 C C . VAL A 1 72 ? -7.084 3.120 2.781 1.00 96.25 72 VAL A C 1
ATOM 581 O O . VAL A 1 72 ? -7.558 4.229 2.533 1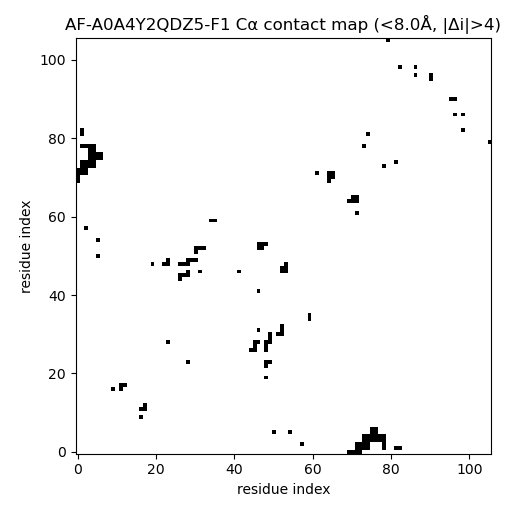.00 96.25 72 VAL A O 1
ATOM 584 N N . LYS A 1 73 ? -6.040 2.938 3.592 1.00 95.44 73 LYS A N 1
ATOM 585 C CA . LYS A 1 73 ? -5.184 4.010 4.119 1.00 95.44 73 LYS A CA 1
ATOM 586 C C . LYS A 1 73 ? -3.742 3.792 3.656 1.00 95.44 73 LYS A C 1
ATOM 5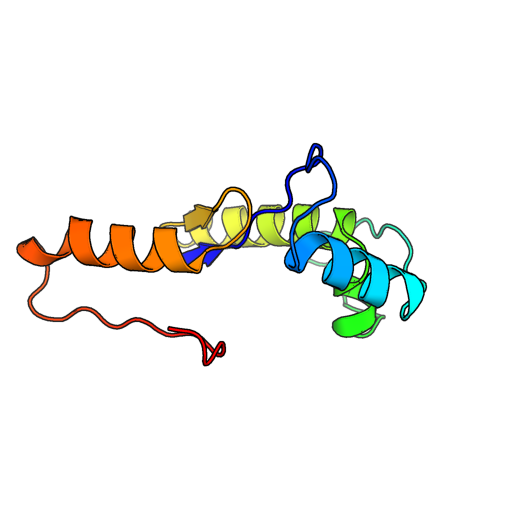88 O O . LYS A 1 73 ? -3.369 2.673 3.314 1.00 95.44 73 LYS A O 1
ATOM 593 N N . GLN A 1 74 ? -2.941 4.848 3.642 1.00 94.12 74 GLN A N 1
ATOM 594 C CA . GLN A 1 74 ? -1.517 4.764 3.330 1.00 94.12 74 GLN A CA 1
ATOM 595 C C . GLN A 1 74 ? -0.743 5.621 4.327 1.00 94.12 74 GLN A C 1
ATOM 597 O O . GLN A 1 74 ? -1.140 6.759 4.582 1.00 94.12 74 GLN A O 1
ATOM 602 N N . ALA A 1 75 ? 0.308 5.054 4.908 1.00 92.75 75 ALA A N 1
ATOM 603 C CA . ALA A 1 75 ? 1.191 5.751 5.827 1.00 92.75 75 ALA A CA 1
ATOM 604 C C . ALA A 1 75 ? 2.170 6.664 5.082 1.00 92.75 75 ALA A C 1
ATOM 606 O O . ALA A 1 75 ? 2.303 6.600 3.861 1.00 92.75 75 ALA A O 1
ATOM 607 N N . VAL A 1 76 ? 2.866 7.521 5.830 1.00 89.25 76 VAL A N 1
ATOM 608 C CA . VAL A 1 76 ? 3.927 8.372 5.273 1.00 89.25 76 VAL A CA 1
ATOM 609 C C . VAL A 1 76 ? 5.184 7.559 4.984 1.00 89.25 76 VAL A C 1
ATOM 611 O O . VAL A 1 76 ? 5.771 7.722 3.922 1.00 89.25 76 VAL A O 1
ATOM 614 N N . GLU A 1 77 ? 5.570 6.656 5.884 1.00 86.50 77 GLU A N 1
ATOM 615 C CA . GLU A 1 77 ? 6.715 5.758 5.698 1.00 86.50 77 GLU A CA 1
ATOM 616 C C . GLU A 1 77 ? 6.333 4.335 6.111 1.00 86.50 77 GLU A C 1
ATOM 618 O O . GLU A 1 77 ? 6.250 3.463 5.253 1.00 86.50 77 GLU A O 1
ATOM 623 N N . ASP A 1 78 ? 6.019 4.129 7.388 1.00 87.00 78 ASP A N 1
ATOM 624 C CA . ASP A 1 78 ? 5.757 2.813 7.972 1.00 87.00 78 ASP A CA 1
ATOM 625 C C . ASP A 1 78 ? 4.300 2.671 8.426 1.00 87.00 78 ASP A C 1
ATOM 627 O O . ASP A 1 78 ? 3.749 3.576 9.064 1.00 87.00 78 ASP A O 1
ATOM 631 N N . ALA A 1 79 ? 3.654 1.563 8.060 1.00 90.88 79 ALA A N 1
ATOM 632 C CA . ALA A 1 79 ? 2.234 1.349 8.319 1.00 90.88 79 ALA A CA 1
ATOM 633 C C . ALA A 1 79 ? 1.909 0.935 9.759 1.00 90.88 79 ALA A C 1
ATOM 635 O O . ALA A 1 79 ? 0.753 1.092 10.157 1.00 90.88 79 ALA A O 1
ATOM 636 N N . ASP A 1 80 ? 2.883 0.453 10.533 1.00 90.06 80 ASP A N 1
ATOM 637 C CA . ASP A 1 80 ? 2.664 -0.194 11.834 1.00 90.06 80 ASP A CA 1
ATOM 638 C C . ASP A 1 80 ? 1.864 0.696 12.797 1.00 90.06 80 ASP A C 1
ATOM 640 O O . ASP A 1 80 ? 0.791 0.317 13.278 1.00 90.06 80 ASP A O 1
ATOM 644 N N . VAL A 1 81 ? 2.303 1.946 12.979 1.00 90.75 81 VAL A N 1
ATOM 645 C CA . VAL A 1 81 ? 1.600 2.927 13.824 1.00 90.75 81 VAL A CA 1
ATOM 646 C C . VAL A 1 81 ? 0.186 3.195 13.302 1.00 90.75 81 VAL A C 1
ATOM 648 O O . VAL A 1 81 ? -0.778 3.170 14.066 1.00 90.75 81 VAL A O 1
ATOM 651 N N . LEU A 1 82 ? 0.030 3.386 11.989 1.00 94.31 82 LEU A N 1
ATOM 652 C CA . LEU A 1 82 ? -1.267 3.690 11.381 1.00 94.31 82 LEU A CA 1
ATOM 653 C C . LEU A 1 82 ? -2.249 2.509 11.472 1.00 94.31 82 LEU A C 1
ATOM 655 O O . LEU A 1 82 ? -3.466 2.719 11.555 1.00 94.31 82 LEU A O 1
ATOM 659 N N . ILE A 1 83 ? -1.749 1.272 11.460 1.00 93.06 83 ILE A N 1
ATOM 660 C CA . ILE A 1 83 ? -2.542 0.059 11.681 1.00 93.06 83 ILE A CA 1
ATOM 661 C C . ILE A 1 83 ? -3.081 0.053 13.113 1.00 93.06 83 ILE A C 1
ATOM 663 O O . ILE A 1 83 ? -4.296 -0.085 13.297 1.00 93.06 83 ILE A O 1
ATOM 667 N N . VAL A 1 84 ? -2.213 0.271 14.106 1.00 92.06 84 VAL A N 1
ATOM 668 C CA . VAL A 1 84 ? -2.598 0.305 15.527 1.00 92.06 84 VAL A CA 1
ATOM 669 C C . VAL A 1 84 ? -3.595 1.430 15.795 1.00 92.06 84 VAL A C 1
ATOM 671 O O . VAL A 1 84 ? -4.663 1.190 16.361 1.00 92.06 84 VAL A O 1
ATOM 674 N N . GLU A 1 85 ? -3.309 2.644 15.324 1.00 94.44 85 GLU A N 1
ATOM 675 C CA . GLU A 1 85 ? -4.216 3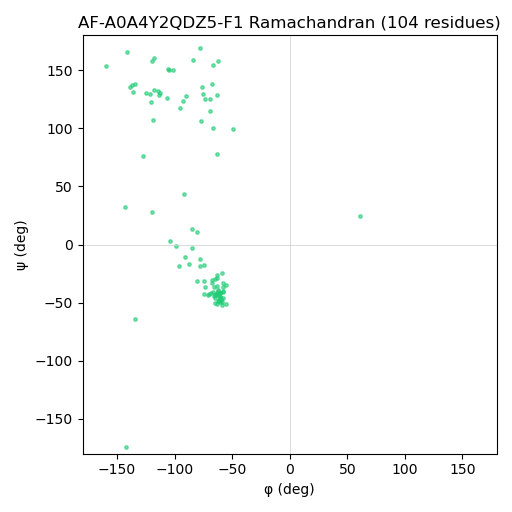.789 15.455 1.00 94.44 85 GLU A CA 1
ATOM 676 C C . GLU A 1 85 ? -5.578 3.511 14.810 1.00 94.44 85 GLU A C 1
ATOM 678 O O . GLU A 1 85 ? -6.626 3.834 15.375 1.00 94.44 85 GLU A O 1
ATOM 683 N N . THR A 1 86 ? -5.587 2.860 13.641 1.00 94.31 86 THR A N 1
ATOM 684 C CA . THR A 1 86 ? -6.833 2.492 12.963 1.00 94.31 86 THR A CA 1
ATOM 685 C C . THR A 1 86 ? -7.635 1.487 13.782 1.00 94.31 86 THR A C 1
ATOM 687 O O . THR A 1 86 ? -8.833 1.706 13.963 1.00 94.31 86 THR A O 1
ATOM 690 N N . ALA A 1 87 ? -7.003 0.441 14.319 1.00 92.94 87 ALA A N 1
ATOM 691 C CA . ALA A 1 87 ? -7.667 -0.532 15.185 1.00 92.94 87 ALA A CA 1
ATOM 692 C C . ALA A 1 87 ? -8.257 0.138 16.438 1.00 92.94 87 ALA A C 1
ATOM 694 O O . ALA A 1 87 ? -9.435 -0.040 16.746 1.00 92.94 87 ALA A O 1
ATOM 695 N N . VAL A 1 88 ? -7.479 0.988 17.117 1.00 93.50 88 VAL A N 1
ATOM 696 C CA . VAL A 1 88 ? -7.945 1.724 18.303 1.00 93.50 88 VAL A CA 1
ATOM 697 C C . VAL A 1 88 ? -9.133 2.629 17.966 1.00 93.50 88 VAL A C 1
ATOM 699 O O . VAL A 1 88 ? -10.110 2.652 18.715 1.00 93.50 88 VAL A O 1
ATOM 702 N N . SER A 1 89 ? -9.101 3.320 16.821 1.00 93.88 89 SER A N 1
ATOM 703 C CA . SER A 1 89 ? -10.165 4.250 16.412 1.00 93.88 89 SER A CA 1
ATOM 704 C C . SER A 1 89 ? -11.529 3.587 16.183 1.00 93.88 89 SER A C 1
ATOM 706 O O . SER A 1 89 ? -12.561 4.239 16.339 1.00 93.88 89 SER A O 1
ATOM 708 N N . VAL A 1 90 ? -11.549 2.296 15.836 1.00 92.56 90 VAL A N 1
ATOM 709 C CA . VAL A 1 90 ? -12.786 1.544 15.559 1.00 92.56 90 VAL A CA 1
ATOM 710 C C . VAL A 1 90 ? -13.182 0.606 16.696 1.00 92.56 90 VAL A C 1
ATOM 712 O O . VAL A 1 90 ? -14.185 -0.093 16.590 1.00 92.56 90 VAL A O 1
ATOM 715 N N . LYS A 1 91 ? -12.439 0.609 17.808 1.00 92.19 91 LYS A N 1
ATOM 716 C CA . LYS A 1 91 ? -12.643 -0.306 18.939 1.00 92.19 91 LYS A CA 1
ATOM 717 C C . LYS A 1 91 ? -14.053 -0.273 19.525 1.00 92.19 91 LYS A C 1
ATOM 719 O O . LYS A 1 91 ? -14.544 -1.300 19.963 1.00 92.19 91 LYS A O 1
ATOM 724 N N . SER A 1 92 ? -14.712 0.883 19.545 1.00 93.69 92 SER A N 1
ATOM 725 C CA . SER A 1 92 ? -16.087 0.996 20.054 1.00 93.69 92 SER A CA 1
ATOM 726 C C . SER A 1 92 ? -17.156 0.501 19.076 1.00 93.69 92 SER A C 1
ATOM 728 O O . SER A 1 92 ? -18.312 0.374 19.466 1.00 93.69 92 SER A O 1
ATOM 730 N N . GLN A 1 93 ? -16.796 0.261 17.813 1.00 95.00 93 GLN A N 1
ATOM 731 C CA . GLN A 1 93 ? -17.730 -0.113 16.747 1.00 95.00 93 GLN A CA 1
ATOM 732 C C . GLN A 1 93 ? -17.801 -1.629 16.527 1.00 95.00 93 GLN A C 1
ATOM 734 O O . GLN A 1 93 ? -18.750 -2.102 15.908 1.00 95.00 93 GLN A O 1
ATOM 739 N N . TYR A 1 94 ? -16.808 -2.381 17.008 1.00 93.75 94 TYR A N 1
ATOM 740 C CA . TYR A 1 94 ? -16.677 -3.814 16.759 1.00 93.75 94 TYR A CA 1
ATOM 741 C C . TYR A 1 94 ? -16.274 -4.551 18.034 1.00 93.75 94 TYR A C 1
ATOM 743 O O . TYR A 1 94 ? -15.366 -4.117 18.738 1.00 93.75 94 TYR A O 1
ATOM 751 N N . ASP A 1 95 ? -16.894 -5.706 18.283 1.00 91.94 95 ASP A N 1
ATOM 752 C CA . ASP A 1 95 ? -16.569 -6.551 19.441 1.00 91.94 95 ASP A CA 1
ATOM 753 C C . ASP A 1 95 ? -15.164 -7.160 19.339 1.00 91.94 95 ASP A C 1
ATOM 755 O O . ASP A 1 95 ? -14.481 -7.341 20.344 1.00 91.94 95 ASP A O 1
ATOM 759 N N . ASN A 1 96 ? -14.723 -7.466 18.114 1.00 93.19 96 ASN A N 1
ATOM 760 C CA . ASN A 1 96 ? -13.428 -8.073 17.830 1.00 93.19 96 ASN A CA 1
ATOM 761 C C . ASN A 1 96 ? -12.744 -7.363 16.662 1.00 93.19 96 ASN A C 1
ATOM 763 O O . ASN A 1 96 ? -13.373 -7.066 15.645 1.00 93.19 96 ASN A O 1
ATOM 767 N N . ILE A 1 97 ? -11.436 -7.143 16.791 1.00 92.56 97 ILE A N 1
ATOM 768 C CA . ILE A 1 97 ? -10.587 -6.576 15.742 1.00 92.56 97 ILE A CA 1
ATOM 769 C C . ILE A 1 97 ? -9.435 -7.541 15.491 1.00 92.56 97 ILE A C 1
ATOM 771 O O . ILE A 1 97 ? -8.755 -7.955 16.426 1.00 92.56 97 ILE A O 1
ATOM 775 N N . PHE A 1 98 ? -9.202 -7.861 14.220 1.00 92.19 98 PHE A N 1
ATOM 776 C CA . PHE A 1 98 ? -8.097 -8.708 13.784 1.00 92.19 98 PHE A CA 1
ATOM 777 C C . PHE A 1 98 ? -7.113 -7.882 12.964 1.00 92.19 98 PHE A C 1
ATOM 779 O O . PHE A 1 98 ? -7.503 -7.199 12.014 1.00 92.19 98 PHE A O 1
ATOM 786 N N . VAL A 1 99 ? -5.837 -7.965 13.330 1.00 89.69 99 VAL A N 1
ATOM 787 C CA . VAL A 1 99 ? -4.730 -7.400 12.560 1.00 89.69 99 VAL A CA 1
ATOM 788 C C . VAL A 1 99 ? -3.994 -8.562 11.909 1.00 89.69 99 VAL A C 1
ATOM 790 O O . VAL A 1 99 ? -3.622 -9.518 12.582 1.00 89.69 99 VAL A O 1
ATOM 793 N N . VAL A 1 100 ? -3.837 -8.495 10.589 1.00 88.12 100 VAL A N 1
ATOM 794 C CA . VAL A 1 100 ? -3.162 -9.520 9.791 1.00 88.12 100 VAL A CA 1
ATOM 795 C C . VAL A 1 100 ? -1.990 -8.856 9.084 1.00 88.12 100 VAL A C 1
ATOM 797 O O . VAL A 1 100 ? -2.183 -7.889 8.348 1.00 88.12 100 VAL A O 1
ATOM 800 N N . GLY A 1 101 ? -0.790 -9.378 9.311 1.00 83.25 101 GLY A N 1
ATOM 801 C CA . GLY A 1 101 ? 0.445 -8.942 8.674 1.00 83.25 101 GLY A CA 1
ATOM 802 C C . GLY A 1 101 ? 1.498 -10.041 8.767 1.00 83.25 101 GLY A C 1
ATOM 803 O O . GLY A 1 101 ? 1.432 -10.888 9.653 1.00 83.25 101 GLY A O 1
ATOM 804 N N . GLU A 1 102 ? 2.440 -10.046 7.827 1.00 77.25 102 GLU A N 1
ATOM 805 C CA . GLU A 1 102 ? 3.571 -10.988 7.829 1.00 77.25 102 GLU A CA 1
ATOM 806 C C . GLU A 1 102 ? 4.762 -10.471 8.645 1.00 77.25 102 GLU A C 1
ATOM 808 O O . GLU A 1 102 ? 5.649 -11.245 8.999 1.00 77.25 102 GLU A O 1
ATOM 813 N N . ASN A 1 103 ? 4.797 -9.168 8.945 1.00 71.06 103 ASN A N 1
ATOM 814 C CA . ASN A 1 103 ? 5.888 -8.575 9.702 1.00 71.06 103 ASN A CA 1
ATOM 815 C C . ASN A 1 103 ? 5.757 -8.955 11.185 1.00 71.06 103 ASN A C 1
ATOM 817 O O . ASN A 1 103 ? 4.688 -8.824 11.774 1.00 71.06 103 ASN A O 1
ATOM 821 N N . ILE A 1 104 ? 6.844 -9.450 11.773 1.00 57.19 104 ILE A N 1
ATOM 822 C CA . ILE A 1 104 ? 6.894 -9.947 13.160 1.00 57.19 104 ILE A CA 1
ATOM 823 C C . ILE A 1 104 ? 7.144 -8.828 14.185 1.00 57.19 104 ILE A C 1
ATOM 825 O O . ILE A 1 104 ? 7.134 -9.096 15.382 1.00 57.19 104 ILE A O 1
ATOM 829 N N . ASP A 1 105 ? 7.335 -7.590 13.721 1.00 56.03 105 ASP A N 1
ATOM 830 C CA . ASP A 1 105 ? 7.660 -6.417 14.541 1.00 56.03 105 ASP A CA 1
ATOM 831 C C . ASP A 1 105 ? 6.402 -5.640 14.998 1.00 56.03 105 ASP A C 1
ATOM 833 O O . ASP A 1 105 ? 6.375 -4.413 14.925 1.00 56.03 105 ASP A O 1
ATOM 837 N N . PHE A 1 106 ? 5.349 -6.342 15.437 1.00 49.66 106 PHE A N 1
ATOM 838 C CA . PHE A 1 106 ? 4.192 -5.705 16.092 1.00 49.66 106 PHE A CA 1
ATOM 839 C C . PHE A 1 106 ? 4.485 -5.318 17.547 1.00 49.66 106 PHE A C 1
ATOM 841 O O . PHE A 1 106 ? 5.124 -6.124 18.265 1.00 49.66 106 PHE A O 1
#

Sequence (106 aa):
VVFDGYPSDVNGKSTKSAERIRRANLYSSHEIIFNEATCAEISQEQFLAHERNKVRFIDLLKKFLQKANVTVKQAVEDADVLIVETAVSVKSQYDNIFVVGENIDF

Radius of gyration: 15.74 Å; Cα contacts (8 Å, |Δi|>4): 82; chains: 1; bounding box: 39×25×38 Å

Solvent-accessible surface area (backbone atoms only — not comparable to full-atom values): 6708 Å² total; per-residue (Å²): 93,74,35,64,26,82,63,94,77,68,78,85,78,47,75,65,54,55,51,48,52,52,41,35,72,73,29,87,48,73,89,67,91,76,59,98,85,56,78,82,88,64,55,69,68,39,51,63,26,27,68,70,31,44,54,55,46,49,54,51,50,48,53,54,38,45,75,70,74,41,66,69,50,67,31,69,51,63,30,68,65,58,51,52,52,51,53,62,74,45,48,92,81,42,98,75,86,86,86,85,76,90,70,86,86,120

Mean predicted aligned error: 5.95 Å

pLDDT: mean 86.69, std 10.21, range [49.66, 97.38]

Foldseek 3Di:
DEAFADAPDPPPDDPQSVVLVVLLVVAPEDDDDDAPPDDDPDDPSNQVSDSNSVVVVVVRVCVVCVVVVHDYHYDNGDCPVVQVVVCVVCPVVDPDDDDDDPDPPD

Secondary structure (DSSP, 8-state):
-EE----TT--S-SHHHHHHHHHHHHS--------TT----S-HHHHTTSHHHHHHHHHHHHHHHHHTT---EE-SS-HHHHHHHHHHHHTTT-S------S-S--

Org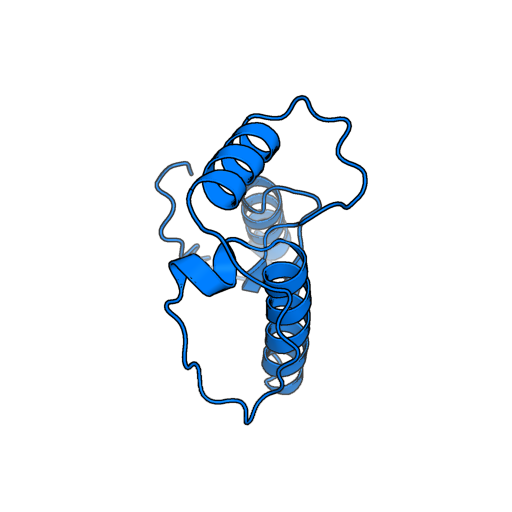anism: Araneus ventricosus (NCBI:txid182803)